Protein AF-A0A832M4M1-F1 (afdb_monomer)

Sequence (51 aa):
TVIFLVAGANKQNALRHVFAAEDDDAQYPSRLIQPQGVLLWLLDQAAGEGL

Structure (mmCIF, N/CA/C/O backbone):
data_AF-A0A832M4M1-F1
#
_entry.id   AF-A0A832M4M1-F1
#
loop_
_atom_site.group_PDB
_atom_site.id
_atom_site.type_symbol
_atom_site.label_atom_id
_atom_site.label_alt_id
_atom_site.label_comp_id
_atom_site.label_asym_id
_atom_site.label_entity_id
_atom_site.label_seq_id
_atom_site.pdbx_PDB_ins_code
_atom_site.Cartn_x
_atom_site.Cartn_y
_atom_site.Cartn_z
_atom_site.occupancy
_atom_site.B_iso_or_equiv
_atom_site.auth_seq_id
_atom_site.auth_comp_id
_atom_site.auth_asym_id
_atom_site.auth_atom_id
_atom_site.pdbx_PDB_model_num
ATOM 1 N N . THR A 1 1 ? -13.197 3.671 8.382 1.00 93.44 1 THR A N 1
ATOM 2 C CA . THR A 1 1 ? -12.744 3.092 7.104 1.00 93.44 1 THR A CA 1
ATOM 3 C C . THR A 1 1 ? -11.714 4.001 6.490 1.00 93.44 1 THR A C 1
ATOM 5 O O . THR A 1 1 ? -11.928 5.207 6.511 1.00 93.44 1 THR A O 1
ATOM 8 N N . VAL A 1 2 ? -10.626 3.440 5.967 1.00 98.00 2 VAL A N 1
ATOM 9 C CA . VAL A 1 2 ? -9.611 4.166 5.190 1.00 98.00 2 VAL A CA 1
ATOM 10 C C . VAL A 1 2 ? -9.425 3.440 3.861 1.00 98.00 2 VAL A C 1
ATOM 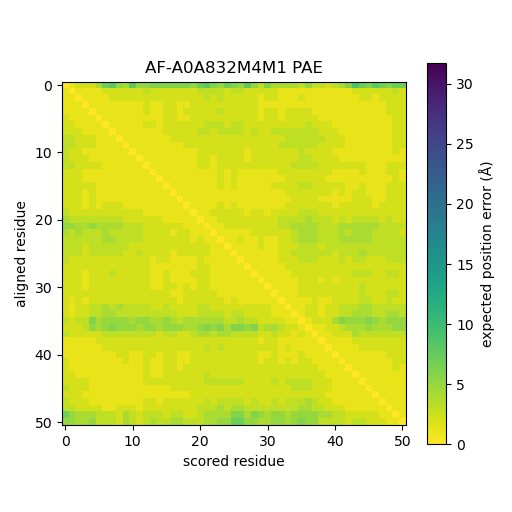12 O O . VAL A 1 2 ? -9.360 2.212 3.835 1.00 98.00 2 VAL A O 1
ATOM 15 N N . ILE A 1 3 ? -9.371 4.198 2.767 1.00 98.12 3 ILE A N 1
ATOM 16 C CA . ILE A 1 3 ? -9.120 3.671 1.424 1.00 98.12 3 ILE A CA 1
ATOM 17 C C . ILE A 1 3 ? -7.909 4.403 0.854 1.00 98.12 3 ILE A C 1
ATOM 19 O O . ILE A 1 3 ? -7.922 5.630 0.757 1.00 98.12 3 ILE A O 1
ATOM 23 N N . PHE A 1 4 ? -6.888 3.649 0.460 1.00 98.44 4 PHE A N 1
ATOM 24 C CA . PHE A 1 4 ? -5.780 4.146 -0.343 1.00 98.44 4 PHE A CA 1
ATOM 25 C C . PHE A 1 4 ? -6.063 3.889 -1.820 1.00 98.44 4 PHE A C 1
ATOM 27 O O . PHE A 1 4 ? -6.393 2.770 -2.210 1.00 98.44 4 PHE A O 1
ATOM 34 N N . LEU A 1 5 ? -5.912 4.931 -2.636 1.00 98.44 5 LEU A N 1
ATOM 35 C CA . LEU A 1 5 ? -5.921 4.845 -4.094 1.00 98.44 5 LEU A CA 1
ATOM 36 C C . LEU A 1 5 ? -4.490 5.074 -4.577 1.00 98.44 5 LEU A C 1
ATOM 38 O O . LEU A 1 5 ? -3.921 6.137 -4.318 1.00 98.44 5 LEU A O 1
ATOM 42 N N . VAL A 1 6 ? -3.902 4.090 -5.251 1.00 98.31 6 VAL A N 1
ATOM 43 C CA . VAL A 1 6 ? -2.503 4.149 -5.693 1.00 98.31 6 VAL A CA 1
ATOM 44 C C . VAL A 1 6 ? -2.419 3.804 -7.173 1.00 98.31 6 VAL A C 1
ATOM 46 O O . VAL A 1 6 ? -2.956 2.792 -7.610 1.00 98.31 6 VAL A O 1
ATOM 49 N N . ALA A 1 7 ? -1.750 4.655 -7.950 1.00 98.50 7 ALA A N 1
ATOM 50 C CA . ALA A 1 7 ? -1.655 4.498 -9.395 1.00 98.50 7 ALA A CA 1
ATOM 51 C C . ALA A 1 7 ? -0.248 4.805 -9.919 1.00 98.50 7 ALA A C 1
ATOM 53 O O . ALA A 1 7 ? 0.439 5.699 -9.407 1.00 98.50 7 ALA A O 1
ATOM 54 N N . GLY A 1 8 ? 0.137 4.085 -10.972 1.00 98.56 8 GLY A N 1
ATOM 55 C CA . GLY A 1 8 ? 1.387 4.263 -11.702 1.00 98.56 8 GLY A CA 1
ATOM 56 C C . GLY A 1 8 ? 2.562 3.426 -11.187 1.00 98.56 8 GLY A C 1
ATOM 57 O O . GLY A 1 8 ? 2.797 3.278 -9.986 1.00 98.56 8 GLY A O 1
ATOM 58 N N . ALA A 1 9 ? 3.380 2.949 -12.130 1.00 98.50 9 ALA A N 1
ATOM 59 C CA . ALA A 1 9 ? 4.541 2.093 -11.869 1.00 98.50 9 ALA A CA 1
ATOM 60 C C . ALA A 1 9 ? 5.580 2.717 -10.918 1.00 98.50 9 ALA A C 1
ATOM 62 O O . ALA A 1 9 ? 6.274 2.011 -10.190 1.00 98.50 9 ALA A O 1
ATOM 63 N N . ASN A 1 10 ? 5.658 4.052 -10.843 1.00 98.19 10 ASN A N 1
ATOM 64 C CA . ASN A 1 10 ? 6.576 4.737 -9.928 1.00 98.19 10 ASN A CA 1
ATOM 65 C C . ASN A 1 10 ? 6.244 4.524 -8.437 1.00 98.19 10 ASN A C 1
ATOM 67 O O . ASN A 1 10 ? 7.018 4.958 -7.585 1.00 98.19 10 ASN A O 1
ATOM 71 N N . LYS A 1 11 ? 5.110 3.890 -8.104 1.00 98.25 11 LYS A N 1
ATOM 72 C CA . LYS A 1 11 ? 4.725 3.543 -6.728 1.00 98.25 11 LYS A CA 1
ATOM 73 C C . LYS A 1 11 ? 5.155 2.144 -6.298 1.00 98.25 11 LYS A C 1
ATOM 75 O O . LYS A 1 11 ? 5.192 1.900 -5.097 1.00 98.25 11 LYS A O 1
ATOM 80 N N . GLN A 1 12 ? 5.549 1.268 -7.225 1.00 98.38 12 GLN A N 1
ATOM 81 C CA . GLN A 1 12 ? 5.916 -0.124 -6.924 1.00 98.38 12 GLN A CA 1
ATOM 82 C C . GLN A 1 12 ? 6.995 -0.227 -5.834 1.00 98.38 12 GLN A C 1
ATOM 84 O O . GLN A 1 12 ? 6.873 -1.031 -4.918 1.00 98.38 12 GLN A O 1
ATOM 89 N N . ASN A 1 13 ? 8.041 0.610 -5.900 1.00 97.38 13 ASN A N 1
ATOM 90 C CA . ASN A 1 13 ? 9.116 0.594 -4.903 1.00 97.38 13 ASN A CA 1
ATOM 91 C C . ASN A 1 13 ? 8.584 0.927 -3.497 1.00 97.38 13 ASN A C 1
ATOM 93 O O . ASN A 1 13 ? 8.767 0.135 -2.580 1.00 97.38 13 ASN A O 1
ATOM 97 N N . ALA A 1 14 ? 7.841 2.028 -3.353 1.00 97.56 14 ALA A N 1
ATOM 98 C CA . ALA A 1 14 ? 7.247 2.406 -2.074 1.00 97.56 14 ALA A CA 1
ATOM 99 C C . ALA A 1 14 ? 6.252 1.351 -1.561 1.00 97.56 14 ALA A C 1
ATOM 101 O O . ALA A 1 14 ? 6.225 1.073 -0.369 1.00 97.56 14 ALA A O 1
ATOM 102 N N . LEU A 1 15 ? 5.467 0.725 -2.443 1.00 98.06 15 LEU A N 1
ATOM 103 C CA . LEU A 1 15 ? 4.509 -0.314 -2.054 1.00 98.06 15 LEU A CA 1
ATOM 104 C C . LEU A 1 15 ? 5.190 -1.575 -1.510 1.00 98.06 15 LEU A C 1
ATOM 106 O O . LEU A 1 15 ? 4.692 -2.144 -0.543 1.00 98.06 15 LEU A O 1
ATOM 110 N N . ARG A 1 16 ? 6.347 -1.976 -2.059 1.00 97.25 16 ARG A N 1
ATOM 111 C CA . ARG A 1 16 ? 7.141 -3.088 -1.501 1.00 97.25 16 ARG A CA 1
ATOM 112 C C . ARG A 1 16 ? 7.557 -2.813 -0.058 1.00 97.25 16 ARG A C 1
ATOM 114 O O . ARG A 1 16 ? 7.434 -3.699 0.777 1.00 97.25 16 ARG A O 1
ATOM 121 N N . HIS A 1 17 ? 7.977 -1.585 0.237 1.00 97.69 17 HIS A N 1
ATOM 122 C CA . HIS A 1 17 ? 8.324 -1.170 1.596 1.00 97.69 17 HIS A CA 1
ATOM 123 C C . HIS A 1 17 ? 7.098 -1.042 2.508 1.00 97.69 17 HIS A C 1
ATOM 125 O O . HIS A 1 17 ? 7.135 -1.424 3.672 1.00 97.69 17 HIS A O 1
ATOM 131 N N . VAL A 1 18 ? 5.969 -0.548 1.994 1.00 97.56 18 VAL A N 1
ATOM 132 C CA . VAL A 1 18 ? 4.731 -0.412 2.778 1.00 97.56 18 VAL A CA 1
ATOM 133 C C . VAL A 1 18 ? 4.135 -1.771 3.158 1.00 97.56 18 VAL A C 1
ATOM 135 O O . VAL A 1 18 ? 3.611 -1.904 4.260 1.00 97.56 18 VAL A O 1
ATOM 138 N N . PHE A 1 19 ? 4.229 -2.779 2.287 1.00 96.56 19 PHE A N 1
ATOM 139 C CA . PHE A 1 19 ? 3.687 -4.118 2.543 1.00 96.56 19 PHE A CA 1
ATOM 140 C C . PHE A 1 19 ? 4.692 -5.113 3.14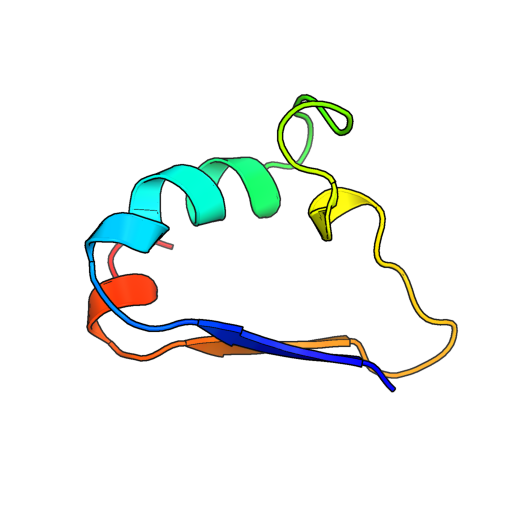3 1.00 96.56 19 PHE A C 1
ATOM 142 O O . PHE A 1 19 ? 4.311 -6.240 3.460 1.00 96.56 19 PHE A O 1
ATOM 149 N N . ALA A 1 20 ? 5.954 -4.720 3.336 1.00 96.69 20 ALA A N 1
ATOM 150 C CA . ALA A 1 20 ? 6.937 -5.548 4.028 1.00 96.69 20 ALA A CA 1
ATOM 151 C C . ALA A 1 20 ? 6.522 -5.806 5.488 1.00 96.69 20 ALA A C 1
ATOM 153 O O . ALA A 1 20 ? 5.987 -4.918 6.156 1.00 96.69 20 ALA A O 1
ATOM 154 N N . ALA A 1 21 ? 6.808 -7.006 6.005 1.00 95.12 21 ALA A N 1
ATOM 155 C CA . ALA A 1 21 ? 6.500 -7.359 7.393 1.00 95.12 21 ALA A CA 1
ATOM 156 C C . ALA A 1 21 ? 7.182 -6.407 8.396 1.00 95.12 21 ALA A C 1
ATOM 158 O O . ALA A 1 21 ? 6.556 -5.968 9.356 1.00 95.12 21 ALA A O 1
ATOM 159 N N . GLU A 1 22 ? 8.430 -6.023 8.116 1.00 96.56 22 GLU A N 1
ATOM 160 C CA . GLU A 1 22 ? 9.236 -5.086 8.902 1.00 96.56 22 GLU A CA 1
ATOM 161 C C . GLU A 1 22 ? 9.939 -4.109 7.951 1.00 96.56 22 GLU A C 1
ATOM 163 O O . GLU A 1 22 ? 10.524 -4.536 6.956 1.00 96.56 22 GLU A O 1
ATOM 168 N N . ASP A 1 23 ? 9.842 -2.808 8.232 1.00 97.25 23 ASP A N 1
ATOM 169 C CA . ASP A 1 23 ? 10.486 -1.718 7.487 1.00 97.25 23 ASP A CA 1
ATOM 170 C C . ASP A 1 23 ? 10.420 -0.412 8.311 1.00 97.25 23 ASP A C 1
ATOM 172 O O . ASP A 1 23 ? 9.876 -0.404 9.419 1.00 97.25 23 ASP A O 1
ATOM 176 N N . ASP A 1 24 ? 10.957 0.688 7.784 1.00 97.12 24 ASP A N 1
ATOM 177 C CA . ASP A 1 24 ? 11.005 1.991 8.457 1.00 97.12 24 ASP A CA 1
ATOM 178 C C . ASP A 1 24 ? 9.669 2.757 8.358 1.00 97.12 24 ASP A C 1
ATOM 180 O O . ASP A 1 24 ? 9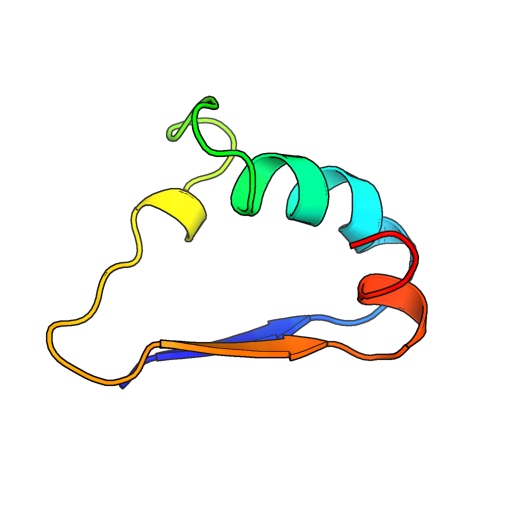.291 3.300 7.315 1.00 97.12 24 ASP A O 1
ATOM 184 N N . ASP A 1 25 ? 8.962 2.851 9.484 1.00 97.44 25 ASP A N 1
ATOM 185 C CA . ASP A 1 25 ? 7.688 3.566 9.598 1.00 97.44 25 ASP A CA 1
ATOM 186 C C . ASP A 1 25 ? 7.824 5.097 9.483 1.00 97.44 25 ASP A C 1
ATOM 188 O O . ASP A 1 25 ? 6.865 5.769 9.098 1.00 97.44 25 ASP A O 1
ATOM 192 N 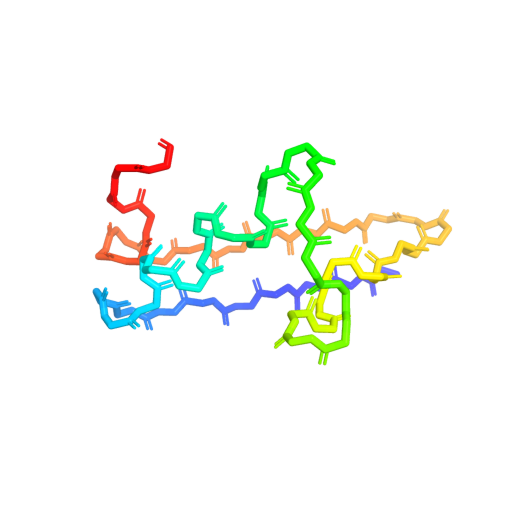N . ALA A 1 26 ? 8.990 5.675 9.791 1.00 97.38 26 ALA A N 1
ATOM 193 C CA . ALA A 1 26 ? 9.234 7.107 9.613 1.00 97.38 26 ALA A CA 1
ATOM 194 C C . ALA A 1 26 ? 9.458 7.450 8.133 1.00 97.38 26 ALA A C 1
ATOM 196 O O . ALA A 1 26 ? 9.008 8.501 7.667 1.00 97.38 26 ALA A O 1
ATOM 197 N N . GLN A 1 27 ? 10.106 6.551 7.386 1.00 97.75 27 GLN A N 1
ATOM 198 C CA . GLN A 1 27 ? 10.278 6.685 5.939 1.00 97.75 27 GLN A CA 1
ATOM 199 C C . GLN A 1 27 ? 8.989 6.353 5.164 1.00 97.75 27 GLN A C 1
ATOM 201 O O . GLN A 1 27 ? 8.696 7.002 4.155 1.00 97.75 27 GLN A O 1
ATOM 206 N N . TYR A 1 28 ? 8.193 5.391 5.645 1.00 97.62 28 TYR A N 1
ATOM 207 C CA . TYR A 1 28 ? 6.950 4.936 5.012 1.00 97.62 28 TYR A CA 1
ATOM 208 C C . TYR A 1 28 ? 5.744 5.041 5.965 1.00 97.62 28 TYR A C 1
ATOM 210 O O . TYR A 1 28 ? 5.156 4.028 6.353 1.00 97.62 28 TYR A O 1
ATOM 218 N N . PRO A 1 29 ? 5.286 6.262 6.300 1.00 97.50 29 PRO A N 1
ATOM 219 C CA . PRO A 1 29 ? 4.292 6.493 7.354 1.00 97.50 29 PRO A CA 1
ATOM 220 C C . PRO A 1 29 ? 2.917 5.865 7.097 1.00 97.50 29 PRO A C 1
ATOM 222 O O . PRO A 1 29 ? 2.142 5.678 8.032 1.00 97.50 29 PRO A O 1
ATOM 225 N N . SER A 1 30 ? 2.591 5.485 5.856 1.00 97.69 30 SER A N 1
ATOM 226 C CA . SER A 1 30 ? 1.356 4.746 5.571 1.00 97.69 30 SER A CA 1
ATOM 227 C C . SER A 1 30 ? 1.321 3.346 6.198 1.00 97.69 30 SER A C 1
ATOM 229 O O . SER A 1 30 ? 0.225 2.817 6.375 1.00 97.69 30 SER A O 1
ATOM 231 N N . ARG A 1 31 ? 2.474 2.771 6.585 1.00 97.19 31 ARG A N 1
ATOM 232 C CA . ARG A 1 31 ? 2.574 1.506 7.345 1.00 97.19 31 ARG A CA 1
ATOM 233 C C . ARG A 1 31 ? 1.861 1.571 8.699 1.00 97.19 31 ARG A C 1
ATOM 235 O O . ARG A 1 31 ? 1.299 0.582 9.160 1.00 97.19 31 ARG A O 1
ATOM 242 N N . LEU A 1 32 ? 1.823 2.759 9.305 1.00 97.19 32 LEU A N 1
ATOM 243 C CA . LEU A 1 32 ? 1.214 2.996 10.617 1.00 97.19 32 LEU A CA 1
ATOM 244 C C . LEU A 1 32 ? -0.315 3.121 10.569 1.00 97.19 32 LEU A C 1
ATOM 246 O O . LEU A 1 32 ? -0.969 3.197 11.611 1.00 97.19 32 LEU A O 1
ATOM 250 N N . ILE A 1 33 ? -0.915 3.174 9.379 1.00 96.88 33 ILE A N 1
ATOM 251 C CA . ILE A 1 33 ? -2.353 3.395 9.239 1.00 96.88 33 ILE A CA 1
ATOM 252 C C . ILE A 1 33 ? -3.106 2.089 9.493 1.00 96.88 33 ILE A C 1
ATOM 254 O O . ILE A 1 33 ? -3.264 1.260 8.603 1.00 96.88 33 ILE A O 1
ATOM 258 N N . GLN A 1 34 ? -3.616 1.939 10.716 1.00 95.00 34 GLN A N 1
ATOM 259 C CA . GLN A 1 34 ? -4.416 0.791 11.153 1.00 95.00 34 GLN A CA 1
ATOM 260 C C . GLN A 1 34 ? -5.761 1.266 11.732 1.00 95.00 34 GLN A C 1
ATOM 262 O O . GLN A 1 34 ? -5.880 1.490 12.939 1.00 95.00 34 GLN A O 1
ATOM 267 N N . PRO A 1 35 ? -6.790 1.498 10.893 1.00 96.19 35 PRO A N 1
ATOM 268 C CA . PRO A 1 35 ? -8.102 1.905 11.385 1.00 96.19 35 PRO A CA 1
ATOM 269 C C . PRO A 1 35 ? -8.760 0.770 12.181 1.00 96.19 35 PRO A C 1
ATOM 271 O O . PRO A 1 35 ? -8.600 -0.397 11.846 1.00 96.19 35 PRO A O 1
ATOM 274 N N . GLN A 1 36 ? -9.622 1.094 13.150 1.00 95.50 36 GLN A N 1
ATOM 275 C CA . GLN A 1 36 ? -10.442 0.094 13.867 1.00 95.50 36 GLN A CA 1
ATOM 276 C C . GLN A 1 36 ? -11.490 -0.605 12.969 1.00 95.50 36 GLN A C 1
ATOM 278 O O . GLN A 1 36 ? -12.265 -1.432 13.438 1.00 95.50 36 GLN A O 1
ATOM 283 N N . GLY A 1 37 ? -11.550 -0.252 11.682 1.00 94.31 37 GLY A N 1
ATOM 284 C CA . GLY A 1 37 ? -12.460 -0.824 10.695 1.00 94.31 37 GLY A CA 1
ATOM 285 C C . GLY A 1 37 ? -11.709 -1.234 9.433 1.00 94.31 37 GLY A C 1
ATOM 286 O O . GLY A 1 37 ? -10.549 -1.619 9.479 1.00 94.31 37 GLY A O 1
ATOM 287 N N . VAL A 1 38 ? -12.360 -1.126 8.276 1.00 96.75 38 VAL A N 1
ATOM 288 C CA . VAL A 1 38 ? -11.759 -1.570 7.012 1.00 96.75 38 VAL A CA 1
ATOM 289 C C . VAL A 1 38 ? -10.621 -0.643 6.579 1.00 96.75 38 VAL A C 1
ATOM 291 O O . VAL A 1 38 ? -10.797 0.581 6.520 1.00 96.75 38 VAL A O 1
ATOM 294 N N . LEU A 1 39 ? -9.492 -1.256 6.228 1.00 97.50 39 LEU A N 1
ATOM 295 C CA . LEU A 1 39 ? -8.408 -0.672 5.449 1.00 97.50 39 LEU A CA 1
ATOM 296 C C . LEU A 1 39 ? -8.405 -1.333 4.068 1.00 97.50 39 LEU A C 1
ATOM 298 O O . LEU A 1 39 ? -8.256 -2.549 3.975 1.00 97.50 39 LEU A O 1
ATOM 302 N N . LEU A 1 40 ? -8.590 -0.546 3.009 1.00 98.00 40 LEU A N 1
ATOM 303 C CA . LEU A 1 40 ? -8.607 -1.039 1.632 1.00 98.00 40 LEU A CA 1
ATOM 304 C C . LEU A 1 40 ? -7.518 -0.355 0.805 1.00 98.00 40 LEU A C 1
ATOM 306 O O . LEU A 1 40 ? -7.383 0.866 0.847 1.00 98.00 40 LEU A O 1
ATOM 310 N N . TRP A 1 41 ? -6.795 -1.142 0.013 1.00 98.06 41 TRP A N 1
ATOM 311 C CA . TRP A 1 41 ? -5.837 -0.658 -0.974 1.00 98.06 41 TRP A CA 1
ATOM 312 C C . TRP A 1 41 ? -6.373 -0.963 -2.367 1.00 98.06 41 TRP A C 1
ATOM 314 O O . TRP A 1 41 ? -6.585 -2.124 -2.712 1.00 98.06 41 TRP A O 1
ATOM 324 N N . LEU A 1 42 ? -6.618 0.079 -3.157 1.00 98.44 42 LEU A N 1
ATOM 325 C CA . LEU A 1 42 ? -7.000 -0.040 -4.558 1.00 98.44 42 LEU A CA 1
ATOM 326 C C . LEU A 1 42 ? -5.825 0.427 -5.410 1.00 98.44 42 LEU A C 1
ATOM 328 O O . LEU A 1 42 ? -5.415 1.588 -5.337 1.00 98.44 42 LEU A O 1
ATOM 332 N N . LEU A 1 43 ? -5.286 -0.502 -6.191 1.00 98.56 43 LEU A N 1
ATOM 333 C CA . LEU A 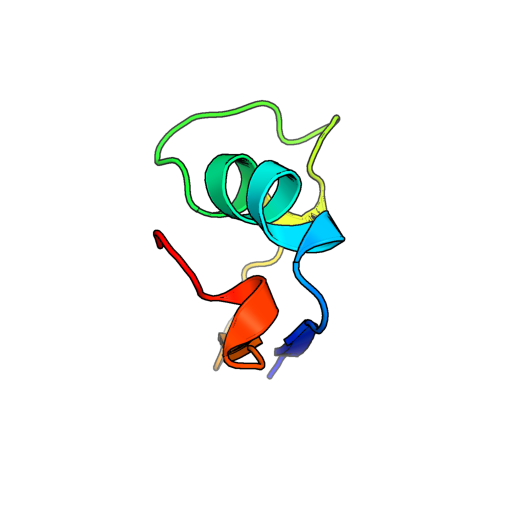1 43 ? -4.132 -0.285 -7.044 1.00 98.56 43 LEU A CA 1
ATOM 334 C C . LEU A 1 43 ? -4.556 -0.404 -8.504 1.00 98.56 43 LEU A C 1
ATOM 336 O O . LEU A 1 43 ? -5.333 -1.297 -8.849 1.00 98.56 43 LEU A O 1
ATOM 340 N N . ASP A 1 44 ? 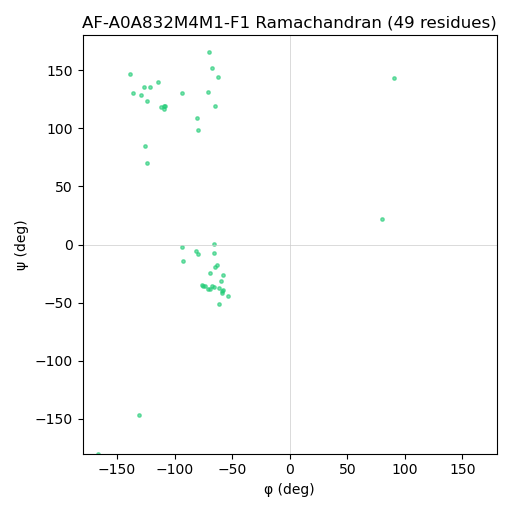-4.032 0.467 -9.363 1.00 98.69 44 ASP A N 1
ATOM 341 C CA . ASP A 1 44 ? -4.037 0.166 -10.792 1.00 98.69 44 ASP A CA 1
ATOM 342 C C . ASP A 1 44 ? -3.047 -0.970 -11.105 1.00 98.69 44 ASP A C 1
ATOM 344 O O . ASP A 1 44 ? -2.198 -1.344 -10.289 1.00 98.69 44 ASP A O 1
ATOM 348 N N . GLN A 1 45 ? -3.160 -1.537 -12.307 1.00 98.50 45 GLN A N 1
ATOM 349 C CA . GLN A 1 45 ? -2.310 -2.655 -12.717 1.00 98.50 45 GLN A CA 1
ATOM 350 C C . GLN A 1 45 ? -0.817 -2.296 -12.646 1.00 98.50 45 GLN A C 1
ATOM 352 O O . GLN A 1 45 ? -0.012 -3.121 -12.228 1.00 98.50 45 GLN A O 1
ATOM 357 N N . ALA A 1 46 ? -0.447 -1.068 -13.023 1.00 98.56 46 ALA A N 1
ATOM 358 C CA . ALA A 1 46 ? 0.945 -0.633 -13.047 1.00 98.56 46 ALA A CA 1
ATOM 359 C C . ALA A 1 46 ? 1.539 -0.486 -11.636 1.00 98.56 46 ALA A C 1
ATOM 361 O O . ALA A 1 46 ? 2.702 -0.818 -11.427 1.00 98.56 46 ALA A O 1
ATOM 362 N N . ALA A 1 47 ? 0.776 0.001 -10.658 1.00 98.56 47 ALA A N 1
ATOM 363 C CA . ALA A 1 47 ? 1.226 0.117 -9.273 1.00 98.56 47 ALA A CA 1
ATOM 364 C C . ALA A 1 47 ? 1.291 -1.244 -8.568 1.00 98.56 47 ALA A C 1
ATOM 366 O O . ALA A 1 47 ? 2.189 -1.455 -7.754 1.00 98.56 47 ALA A O 1
ATOM 367 N N . GLY A 1 48 ? 0.357 -2.150 -8.879 1.00 97.56 48 GLY A N 1
ATOM 368 C CA . GLY A 1 48 ? 0.278 -3.486 -8.279 1.00 97.56 48 GLY A CA 1
ATOM 369 C C . GLY A 1 48 ? 1.222 -4.530 -8.880 1.00 97.56 48 GLY A C 1
ATOM 370 O O . GLY A 1 48 ? 1.279 -5.654 -8.392 1.00 97.56 48 GLY A O 1
ATOM 371 N N . GLU A 1 49 ? 1.949 -4.195 -9.943 1.00 97.38 49 GLU A N 1
ATOM 372 C CA . GLU A 1 49 ? 2.848 -5.135 -10.606 1.00 97.38 49 GLU A CA 1
ATOM 373 C C . GLU A 1 49 ? 4.007 -5.561 -9.684 1.00 97.38 49 GLU A C 1
ATOM 375 O O . GLU A 1 49 ? 4.833 -4.750 -9.252 1.00 97.38 49 GLU A O 1
ATOM 380 N N . GLY A 1 50 ? 4.083 -6.865 -9.404 1.00 90.44 50 GLY A N 1
ATOM 381 C CA . GLY A 1 50 ? 5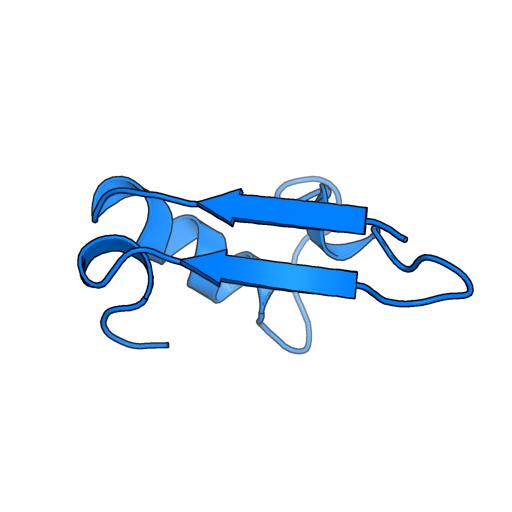.128 -7.458 -8.568 1.00 90.44 50 GLY A CA 1
ATOM 382 C C . GLY A 1 50 ? 4.916 -7.305 -7.058 1.00 90.44 50 GLY A C 1
ATOM 383 O O . GLY A 1 50 ? 5.906 -7.35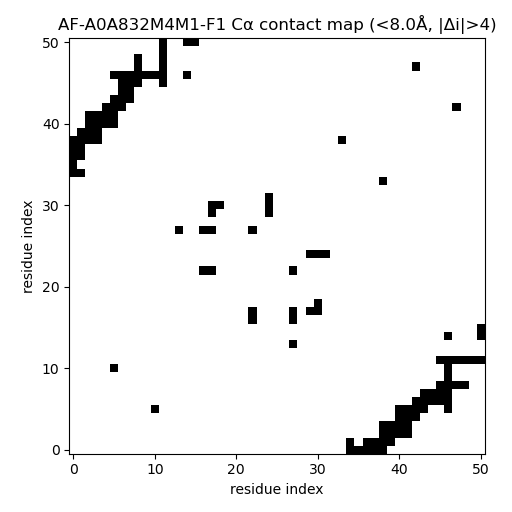9 -6.322 1.00 90.44 50 GLY A O 1
ATOM 384 N N . LEU A 1 51 ? 3.670 -7.084 -6.625 1.00 88.19 51 LEU A N 1
ATOM 385 C CA . LEU A 1 51 ? 3.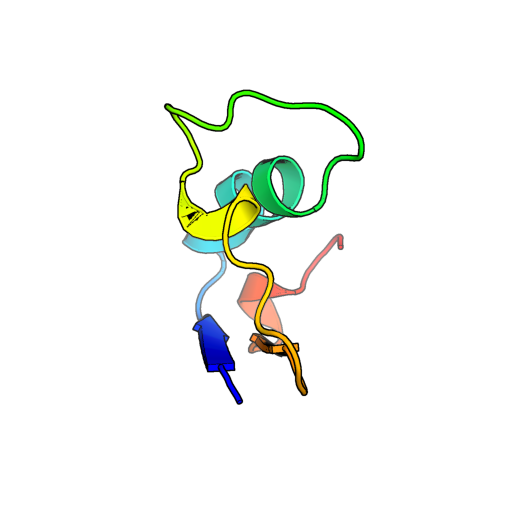205 -7.298 -5.251 1.00 88.19 51 LEU A CA 1
ATOM 386 C C . LEU A 1 51 ? 2.657 -8.713 -5.046 1.00 88.19 51 LEU A C 1
ATOM 388 O O . LEU A 1 51 ? 2.145 -9.297 -6.028 1.00 88.19 51 LEU A O 1
#

Solvent-accessible surface area (backbone atoms only — not comparable to full-atom values): 3207 Å² total; per-residue (Å²): 110,50,75,48,81,44,70,43,55,90,40,29,69,59,48,55,54,48,70,40,96,77,67,63,50,86,85,36,56,74,57,69,68,73,60,101,52,56,73,45,80,47,60,38,72,53,23,47,56,92,113

Foldseek 3Di:
DAEAEEEALVQQVLVCQLPDPDHDCVVNVNVVDDDPDDYYYDYDPNNPPPD

Nearest PDB structures (foldseek):
  7lqn-assembly2_K  TM=7.526E-01  e=4.050E-01  Haemophilus influenzae 86-028NP
  3hn6-assembly1_F  TM=7.972E-01  e=1.115E+00  Borreliella burgdorferi B31
  3hn6-assembly1_D  TM=7.988E-01  e=1.193E+00  Borreliella burgdorferi B31
  1jt9-assembly1_A  TM=7.550E-01  e=2.192E+00  Escherichia coli
  7lqm-assembly2_D  TM=7.617E-01  e=2.192E+00  Pasteurella multocida subsp. multocida str. Pm70

Mean predicted aligned error: 1.99 Å

Organism: NCBI:txid2282168

Secondary structure (DSSP, 8-state):
-EEEEE-SGGGHHHHHHHHSSS--TTTSGGGG---SS-EEEEE-HHHHTT-

pLDDT: mean 97.11, std 1.94, range [88.19, 98.69]

Radius of gyration: 11.01 Å; Cα contacts (8 Å, |Δi|>4): 65; chains: 1; bounding box: 24×15×27 Å

InterPro domains:
  IPR037171 NagB/RpiA transferase-like [SSF100950] (2-51)